Protein AF-W1XPS9-F1 (afdb_monomer_lite)

pLDDT: mean 97.63, std 1.73, range [86.38, 98.81]

Secondary structure (DSSP, 8-state):
-EEEES-HHHHHHHHHHHT--EEEEEEE-TTSTTHHHHHHHHHHHHHHHTTHHHHTEEE--EE--GGG--

Structure (mmCIF, N/CA/C/O backbone):
data_AF-W1XPS9-F1
#
_entry.id   AF-W1XPS9-F1
#
loop_
_atom_site.group_PDB
_atom_site.id
_atom_site.type_symbol
_atom_site.label_atom_id
_atom_site.label_alt_id
_atom_site.label_comp_id
_atom_site.label_asym_id
_atom_site.label_entity_id
_atom_site.label_seq_id
_atom_site.pdbx_PDB_ins_code
_atom_site.Cartn_x
_atom_site.Cartn_y
_atom_site.Cartn_z
_atom_site.occupancy
_atom_site.B_iso_or_equiv
_atom_site.auth_seq_id
_atom_site.auth_comp_id
_atom_site.auth_asym_id
_atom_site.auth_atom_id
_atom_site.pdbx_PDB_model_num
ATOM 1 N N . PHE A 1 1 ? -12.409 7.248 1.925 1.00 96.75 1 PHE A N 1
ATOM 2 C CA . PHE A 1 1 ? -11.201 7.768 1.255 1.00 96.75 1 PHE A CA 1
ATOM 3 C C . PHE A 1 1 ? -10.510 6.614 0.547 1.00 96.75 1 PHE A C 1
ATOM 5 O O . PHE A 1 1 ? -10.395 5.551 1.140 1.00 96.75 1 PHE A O 1
ATOM 12 N N . SER A 1 2 ? -10.144 6.764 -0.721 1.00 97.69 2 SER A N 1
ATOM 13 C CA . SER A 1 2 ? -9.420 5.730 -1.466 1.00 97.69 2 SER A CA 1
ATOM 14 C C . SER A 1 2 ? -8.205 6.392 -2.072 1.00 97.69 2 SER A C 1
ATOM 16 O O . SER A 1 2 ? -8.375 7.364 -2.804 1.00 97.69 2 SER A O 1
ATOM 18 N N . ASP A 1 3 ? -7.019 5.899 -1.741 1.00 98.31 3 ASP A N 1
ATOM 19 C CA . ASP A 1 3 ? -5.781 6.538 -2.168 1.00 98.31 3 ASP A CA 1
ATOM 20 C C . ASP A 1 3 ? -4.702 5.527 -2.537 1.00 98.31 3 ASP A C 1
ATOM 22 O O . ASP A 1 3 ? -4.594 4.433 -1.968 1.00 98.31 3 ASP A O 1
ATOM 26 N N . MET A 1 4 ? -3.921 5.924 -3.531 1.00 97.81 4 MET A N 1
ATOM 27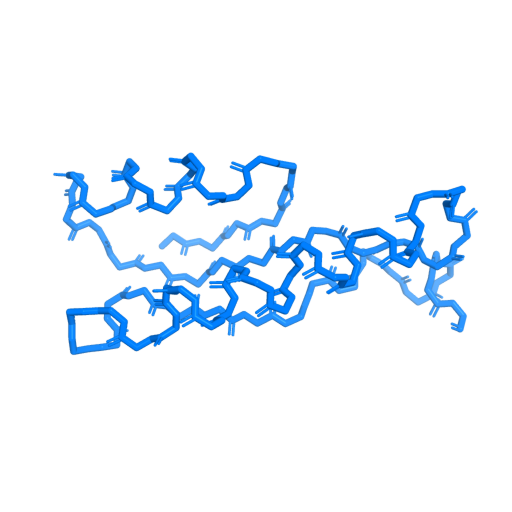 C CA . MET A 1 4 ? -2.829 5.158 -4.097 1.00 97.81 4 MET A CA 1
ATOM 28 C C . MET A 1 4 ? -1.692 6.115 -4.426 1.00 97.81 4 MET A C 1
ATOM 30 O O . MET A 1 4 ? -1.732 6.808 -5.444 1.00 97.81 4 MET A O 1
ATOM 34 N N . TYR A 1 5 ? -0.659 6.140 -3.587 1.00 96.56 5 TYR A N 1
ATOM 35 C CA . TYR A 1 5 ? 0.461 7.052 -3.795 1.00 96.56 5 TYR A CA 1
ATOM 36 C C . TYR A 1 5 ? 1.772 6.552 -3.178 1.00 96.56 5 TYR A C 1
ATOM 38 O O . TYR A 1 5 ? 1.959 5.357 -2.932 1.00 96.56 5 TYR A O 1
ATOM 46 N N . PHE A 1 6 ? 2.734 7.461 -3.026 1.00 93.56 6 PHE A N 1
ATOM 47 C CA . PHE A 1 6 ? 3.986 7.284 -2.288 1.00 93.56 6 PHE A CA 1
ATOM 48 C C . PHE A 1 6 ? 3.777 7.593 -0.798 1.00 93.56 6 PHE A C 1
ATOM 50 O O . PHE A 1 6 ? 2.820 8.268 -0.438 1.00 93.56 6 PHE A O 1
ATOM 57 N N . PHE A 1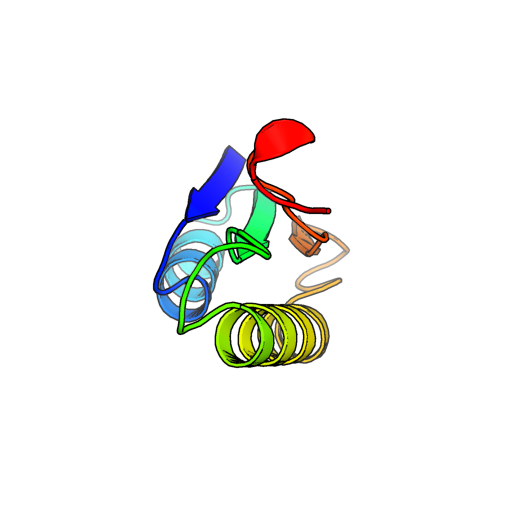 7 ? 4.683 7.119 0.066 1.00 95.81 7 PHE A N 1
ATOM 58 C CA . PHE A 1 7 ? 4.680 7.413 1.512 1.00 95.81 7 PHE A CA 1
ATOM 59 C C . PHE A 1 7 ? 3.394 7.007 2.259 1.00 95.81 7 PHE A C 1
ATOM 61 O O . PHE A 1 7 ? 2.976 7.655 3.217 1.00 95.81 7 PHE A O 1
ATOM 68 N N . MET A 1 8 ? 2.783 5.888 1.861 1.00 98.25 8 MET A N 1
ATOM 69 C CA . MET A 1 8 ? 1.470 5.467 2.368 1.00 98.25 8 MET A CA 1
ATOM 70 C C . MET A 1 8 ? 1.410 5.186 3.873 1.00 98.25 8 MET A C 1
ATOM 72 O O . MET A 1 8 ? 0.326 5.242 4.445 1.00 98.25 8 MET A O 1
ATOM 76 N N . ASN A 1 9 ? 2.545 4.929 4.530 1.00 97.88 9 ASN A N 1
ATOM 77 C CA . ASN A 1 9 ? 2.587 4.806 5.988 1.00 97.88 9 ASN A CA 1
ATOM 78 C C . ASN A 1 9 ? 2.205 6.131 6.674 1.00 97.88 9 ASN A C 1
ATOM 80 O O . ASN A 1 9 ? 1.414 6.141 7.610 1.00 97.88 9 ASN A O 1
ATOM 84 N N . THR A 1 10 ? 2.700 7.261 6.158 1.00 98.19 10 THR A N 1
ATOM 85 C CA . THR A 1 10 ? 2.334 8.597 6.648 1.00 98.19 10 THR A CA 1
ATOM 86 C C . THR A 1 10 ? 0.861 8.886 6.380 1.00 98.19 10 THR A C 1
ATOM 88 O O . THR A 1 10 ? 0.157 9.358 7.269 1.00 98.19 10 THR A O 1
ATOM 91 N N . THR A 1 11 ? 0.365 8.541 5.188 1.00 98.38 11 THR A N 1
ATOM 92 C CA . THR A 1 11 ? -1.064 8.661 4.864 1.00 98.38 11 THR A CA 1
ATOM 93 C C . THR A 1 11 ? -1.927 7.852 5.834 1.00 98.38 11 THR A C 1
ATOM 95 O O . THR A 1 11 ? -2.958 8.342 6.288 1.00 98.38 11 THR A O 1
ATOM 98 N N . ALA A 1 12 ? -1.513 6.633 6.190 1.00 98.56 12 ALA A N 1
ATOM 99 C CA . ALA A 1 12 ? -2.244 5.784 7.123 1.00 98.56 12 ALA A CA 1
ATOM 100 C C . ALA A 1 12 ? -2.291 6.360 8.551 1.00 98.56 12 ALA A C 1
ATOM 102 O O . ALA A 1 12 ? -3.364 6.349 9.156 1.00 98.56 12 ALA A O 1
ATOM 103 N N . GLU A 1 13 ? -1.193 6.940 9.056 1.00 98.62 13 GLU A N 1
ATOM 104 C CA . GLU A 1 13 ? -1.191 7.644 10.352 1.00 98.62 13 GLU A CA 1
ATOM 105 C C . GLU A 1 13 ? -2.176 8.820 10.357 1.00 98.62 13 GLU A C 1
ATOM 107 O O . GLU A 1 13 ? -3.004 8.930 11.261 1.00 98.62 13 GLU A O 1
ATOM 112 N N . VAL A 1 14 ? -2.185 9.643 9.303 1.00 98.25 14 VAL A N 1
ATOM 113 C CA . VAL A 1 14 ? -3.124 10.776 9.211 1.00 98.25 14 VAL A CA 1
ATOM 114 C C . VAL A 1 14 ? -4.572 10.295 9.060 1.00 98.25 14 VAL A C 1
ATOM 116 O O . VAL A 1 14 ? -5.495 10.868 9.642 1.00 98.25 14 VAL A O 1
ATOM 119 N N . VAL A 1 15 ? -4.821 9.205 8.329 1.00 98.50 15 VAL A N 1
ATOM 120 C CA . VAL A 1 15 ? -6.159 8.590 8.275 1.00 98.50 15 VAL A CA 1
ATOM 121 C C . VAL A 1 15 ? -6.607 8.128 9.664 1.00 98.50 15 VAL A C 1
ATOM 123 O O . VAL A 1 15 ? -7.758 8.346 10.048 1.00 98.50 15 VAL A O 1
ATOM 126 N N . LYS A 1 16 ? -5.705 7.514 10.432 1.00 98.50 16 LYS A N 1
ATOM 127 C CA . LYS A 1 16 ? -5.971 7.110 11.813 1.00 98.50 16 LYS A CA 1
ATOM 128 C C . LYS A 1 16 ? -6.301 8.319 12.694 1.00 98.50 16 LYS A C 1
ATOM 130 O O . LYS A 1 16 ? -7.288 8.243 13.421 1.00 98.50 16 LYS A O 1
ATOM 135 N N . GLU A 1 17 ? -5.539 9.410 12.603 1.00 98.50 17 GLU A N 1
ATOM 136 C CA . GLU A 1 17 ? -5.772 10.651 13.363 1.00 98.50 17 GLU A CA 1
ATOM 137 C C . GLU A 1 17 ? -7.104 11.319 13.011 1.00 98.50 17 GLU A C 1
ATOM 139 O O . GLU A 1 17 ? -7.854 11.739 13.890 1.00 98.50 17 GLU A O 1
ATOM 144 N N . THR A 1 18 ? -7.425 11.390 11.720 1.00 98.25 18 THR A N 1
ATOM 145 C CA . THR A 1 18 ? -8.672 12.006 11.241 1.00 98.25 18 THR A CA 1
ATOM 146 C C . THR A 1 18 ? 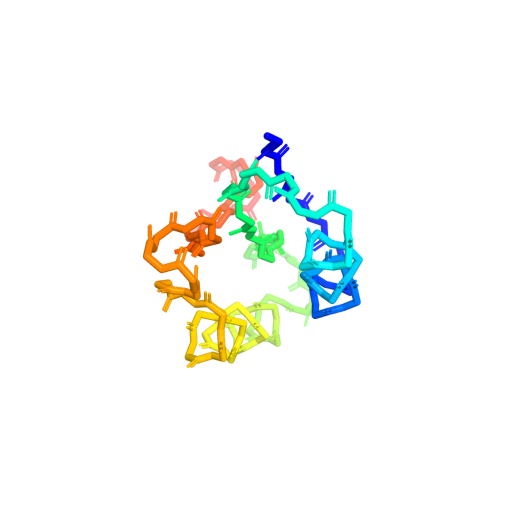-9.907 11.148 11.519 1.00 98.25 18 THR A C 1
ATOM 148 O O . THR A 1 18 ? -11.028 11.653 11.489 1.00 98.25 18 THR A O 1
ATOM 151 N N . GLY A 1 19 ? -9.727 9.847 11.770 1.00 97.56 19 GLY A N 1
ATOM 152 C CA . GLY A 1 19 ? -10.809 8.905 12.055 1.00 97.56 19 GLY A CA 1
ATOM 153 C C . GLY A 1 19 ? -11.641 8.511 10.832 1.00 97.56 19 GLY A C 1
ATOM 154 O O . GLY A 1 19 ? -12.675 7.856 10.977 1.00 97.56 19 GLY A O 1
ATOM 155 N N . ILE A 1 20 ? -11.218 8.883 9.621 1.00 98.38 20 ILE A N 1
ATOM 156 C CA . ILE A 1 20 ? -11.947 8.536 8.398 1.00 98.38 20 ILE A CA 1
ATOM 157 C C . ILE A 1 20 ? -11.733 7.065 8.023 1.00 98.38 20 ILE A C 1
ATOM 159 O O . ILE A 1 20 ? -10.713 6.455 8.337 1.00 98.38 20 ILE A O 1
ATOM 163 N N . ARG A 1 21 ? -12.692 6.485 7.293 1.00 98.69 21 ARG A N 1
ATOM 164 C CA . ARG A 1 21 ? -12.543 5.150 6.692 1.00 98.69 21 ARG A CA 1
ATOM 165 C C . ARG A 1 21 ? -11.754 5.222 5.387 1.00 98.69 21 ARG A C 1
ATOM 167 O O . ARG A 1 21 ? -12.041 6.082 4.537 1.00 98.69 21 ARG A O 1
ATOM 174 N N . SER A 1 22 ? -10.825 4.288 5.186 1.00 98.69 22 SER A N 1
ATOM 175 C CA . SER A 1 22 ? -9.995 4.249 3.987 1.00 98.69 22 SER A CA 1
ATOM 176 C C . SER A 1 22 ? -9.720 2.865 3.400 1.00 98.69 22 SER A C 1
ATOM 178 O O . SER A 1 22 ? -9.769 1.836 4.074 1.00 98.69 22 SER A O 1
ATOM 180 N N . VAL A 1 23 ? -9.393 2.890 2.108 1.00 98.75 23 VAL A N 1
ATOM 181 C CA . VAL A 1 23 ? -8.680 1.827 1.403 1.00 98.75 23 VAL A CA 1
ATOM 182 C C . VAL A 1 23 ? -7.409 2.450 0.837 1.00 98.75 23 VAL A C 1
ATOM 184 O O . VAL A 1 23 ? -7.483 3.409 0.068 1.00 98.75 23 VAL A O 1
ATOM 187 N N . LEU A 1 24 ? -6.255 1.951 1.262 1.00 98.81 24 LEU A N 1
ATOM 188 C CA . LEU A 1 24 ? -4.946 2.489 0.907 1.00 98.81 24 LEU A CA 1
ATOM 189 C C . LEU A 1 24 ? -4.160 1.468 0.091 1.00 98.81 24 LEU A C 1
ATOM 191 O O . LEU A 1 24 ? -4.317 0.260 0.256 1.00 98.81 24 LEU A O 1
ATOM 195 N N . SER A 1 25 ? -3.291 1.950 -0.785 1.00 98.62 25 SER A N 1
ATOM 196 C CA . SER A 1 25 ? -2.368 1.089 -1.519 1.00 98.62 25 SER A CA 1
ATOM 197 C C . SER A 1 25 ? -1.096 1.840 -1.869 1.00 98.62 25 SER A C 1
ATOM 199 O O . SER A 1 25 ? -1.127 3.031 -2.181 1.00 98.62 25 SER A O 1
ATOM 201 N N . ARG A 1 26 ? 0.046 1.153 -1.843 1.00 98.44 26 ARG A N 1
ATOM 202 C CA . ARG A 1 26 ? 1.243 1.677 -2.499 1.00 98.44 26 ARG A CA 1
ATOM 203 C C . ARG A 1 26 ? 1.070 1.530 -4.010 1.00 98.44 26 ARG A C 1
ATOM 205 O O . ARG A 1 26 ? 0.776 0.431 -4.479 1.00 98.44 26 ARG A O 1
ATOM 212 N N . GLY A 1 27 ? 1.262 2.621 -4.751 1.00 97.81 27 GLY A N 1
ATOM 213 C CA . GLY A 1 27 ? 1.215 2.592 -6.214 1.00 97.81 27 GLY A CA 1
ATOM 214 C C . GLY A 1 27 ? 2.308 1.699 -6.801 1.00 97.81 27 GLY A C 1
ATOM 215 O O . GLY A 1 27 ? 3.486 1.877 -6.485 1.00 97.81 27 GLY A O 1
ATOM 216 N N . LEU A 1 28 ? 1.909 0.754 -7.652 1.00 98.00 28 LEU A N 1
ATOM 217 C CA . LEU A 1 28 ? 2.794 -0.211 -8.300 1.00 98.00 28 LEU A CA 1
ATOM 218 C C . LEU A 1 28 ? 2.917 0.108 -9.789 1.00 98.00 28 LEU A C 1
ATOM 220 O O . LEU A 1 28 ? 1.916 0.313 -10.472 1.00 98.00 28 LEU A O 1
ATOM 224 N N . ALA A 1 29 ? 4.147 0.110 -10.293 1.00 97.56 29 ALA A N 1
ATOM 225 C CA . ALA A 1 29 ? 4.457 0.187 -11.714 1.00 97.56 29 ALA A CA 1
ATOM 226 C C . ALA A 1 29 ? 5.614 -0.778 -12.000 1.00 97.56 29 ALA A C 1
ATOM 228 O O . ALA A 1 29 ? 6.753 -0.489 -11.643 1.00 97.56 29 ALA A O 1
ATOM 229 N N . GLY A 1 30 ? 5.318 -1.917 -12.628 1.00 96.25 30 GLY A N 1
ATOM 230 C CA . GLY A 1 30 ? 6.290 -2.967 -12.961 1.00 96.25 30 GLY A CA 1
ATOM 231 C C . GLY A 1 30 ? 7.390 -2.530 -13.935 1.00 96.25 30 GLY A C 1
ATOM 232 O O . GLY A 1 30 ? 8.461 -3.121 -13.955 1.00 96.25 30 GLY A O 1
ATOM 233 N N . VAL A 1 31 ? 7.167 -1.459 -14.701 1.00 96.62 31 VAL A N 1
ATOM 234 C CA . VAL A 1 31 ? 8.194 -0.855 -15.576 1.00 96.62 31 VAL A CA 1
ATOM 235 C C . VAL A 1 31 ? 9.126 0.126 -14.847 1.00 96.62 31 VAL A C 1
ATOM 237 O O . VAL A 1 31 ? 10.080 0.625 -15.442 1.00 96.62 31 VAL A O 1
ATOM 240 N N . SER A 1 32 ? 8.845 0.451 -13.580 1.00 95.62 32 SER A N 1
ATOM 241 C CA . SER A 1 32 ? 9.665 1.369 -12.785 1.00 95.62 32 SER A CA 1
ATOM 242 C C . SER A 1 32 ? 10.935 0.677 -12.274 1.00 95.62 32 SER A C 1
ATOM 244 O O . SER A 1 32 ? 10.850 -0.462 -11.817 1.00 95.62 32 SER A O 1
ATOM 246 N N . PRO A 1 33 ? 12.084 1.377 -12.183 1.00 96.62 33 PRO A N 1
ATOM 247 C CA . PRO A 1 33 ? 13.266 0.873 -11.473 1.00 96.62 33 PRO A CA 1
ATOM 248 C C . PRO A 1 33 ? 13.000 0.519 -10.000 1.00 96.62 33 PRO A C 1
ATOM 250 O O . PRO A 1 33 ? 13.779 -0.194 -9.380 1.00 96.62 33 PRO A O 1
ATOM 253 N N . THR A 1 34 ? 11.912 1.041 -9.428 1.00 96.25 34 THR A N 1
ATOM 254 C CA . THR A 1 34 ? 11.496 0.818 -8.038 1.00 96.25 34 THR A CA 1
ATOM 255 C C . THR A 1 34 ? 10.369 -0.208 -7.892 1.00 96.25 34 THR A C 1
ATOM 257 O O . THR A 1 34 ? 9.763 -0.270 -6.825 1.00 96.25 34 THR A O 1
ATOM 260 N N . ALA A 1 35 ? 10.055 -0.994 -8.929 1.00 96.75 35 ALA A N 1
ATOM 261 C CA . ALA A 1 35 ? 8.929 -1.934 -8.928 1.00 96.75 35 ALA A CA 1
ATOM 262 C C . ALA A 1 35 ? 8.944 -2.897 -7.725 1.00 96.75 35 ALA A C 1
ATOM 264 O O . ALA A 1 35 ? 7.980 -2.936 -6.958 1.00 96.75 35 ALA A O 1
ATOM 265 N N . ASP A 1 36 ? 10.058 -3.603 -7.516 1.00 97.44 36 ASP A N 1
ATOM 266 C CA . ASP A 1 36 ? 10.206 -4.564 -6.414 1.00 97.44 36 ASP A CA 1
ATOM 267 C C . ASP A 1 36 ? 10.117 -3.877 -5.049 1.00 97.44 36 ASP A C 1
ATOM 269 O O . ASP A 1 36 ? 9.430 -4.348 -4.143 1.00 97.44 36 ASP A O 1
ATOM 273 N N . GLN A 1 37 ? 10.749 -2.708 -4.923 1.00 97.88 37 GLN A N 1
ATOM 274 C CA . GLN A 1 37 ? 10.701 -1.902 -3.707 1.00 97.88 37 GLN A CA 1
ATOM 275 C C . GLN A 1 37 ? 9.264 -1.466 -3.383 1.00 97.88 37 GLN A C 1
ATOM 277 O O . GLN A 1 37 ? 8.829 -1.579 -2.241 1.00 97.88 37 GLN A O 1
ATOM 282 N N . ALA A 1 38 ? 8.497 -1.022 -4.382 1.00 97.75 38 ALA A N 1
ATOM 283 C CA . ALA A 1 38 ? 7.104 -0.623 -4.198 1.00 97.75 38 ALA A CA 1
ATOM 284 C C . ALA A 1 38 ? 6.213 -1.808 -3.782 1.00 97.75 38 ALA A C 1
ATOM 286 O O . ALA A 1 38 ? 5.280 -1.631 -2.995 1.00 97.75 38 ALA A O 1
ATOM 287 N N . LEU A 1 39 ? 6.507 -3.018 -4.273 1.00 97.88 39 LEU A N 1
ATOM 288 C CA . LEU A 1 39 ? 5.801 -4.231 -3.864 1.00 97.88 39 LEU A CA 1
ATOM 289 C C . LEU A 1 39 ? 6.090 -4.586 -2.398 1.00 97.88 39 LEU A C 1
ATOM 291 O O . LEU A 1 39 ? 5.153 -4.874 -1.650 1.00 97.88 39 LEU A O 1
ATOM 295 N N . VA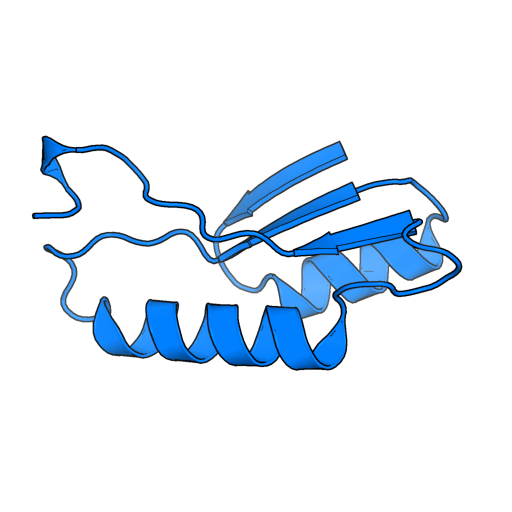L A 1 40 ? 7.357 -4.509 -1.975 1.00 98.31 40 VAL A N 1
ATOM 296 C CA . VAL A 1 40 ? 7.757 -4.702 -0.570 1.00 98.31 40 VAL A CA 1
ATOM 297 C C . VAL A 1 40 ? 7.097 -3.654 0.329 1.00 98.31 40 VAL A C 1
ATOM 299 O O . VAL A 1 40 ? 6.468 -4.013 1.322 1.00 98.31 40 VAL A O 1
ATOM 302 N N . GLU A 1 41 ? 7.128 -2.379 -0.065 1.00 98.38 41 GLU A N 1
ATOM 303 C CA . GLU A 1 41 ? 6.463 -1.289 0.660 1.00 98.38 41 GLU A CA 1
ATOM 304 C C . GLU A 1 41 ? 4.957 -1.526 0.823 1.00 98.38 41 GLU A C 1
ATOM 306 O O . GLU A 1 41 ? 4.406 -1.249 1.888 1.00 98.38 41 GLU A O 1
ATOM 311 N N . ASN A 1 42 ? 4.274 -2.052 -0.201 1.00 98.62 42 ASN A N 1
ATOM 312 C CA . ASN A 1 42 ? 2.852 -2.376 -0.081 1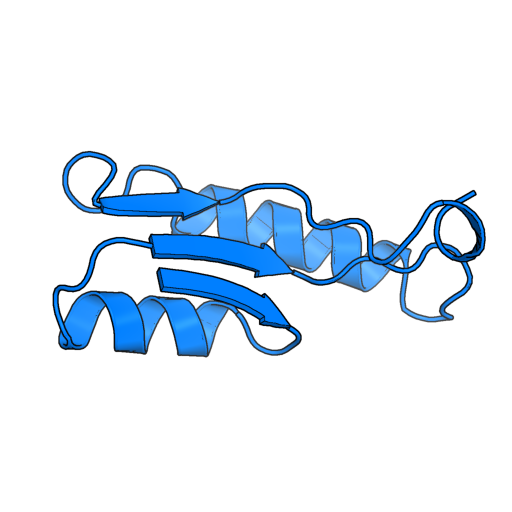.00 98.62 42 ASN A CA 1
ATOM 313 C C . ASN A 1 42 ? 2.608 -3.566 0.856 1.00 98.62 42 ASN A C 1
ATOM 315 O O . ASN A 1 42 ? 1.651 -3.565 1.629 1.00 98.62 42 ASN A O 1
ATOM 319 N N . ALA A 1 43 ? 3.474 -4.581 0.811 1.00 98.62 43 ALA A N 1
ATOM 320 C CA . ALA A 1 43 ? 3.381 -5.725 1.712 1.00 98.62 43 ALA A CA 1
ATOM 321 C C . ALA A 1 43 ? 3.555 -5.296 3.177 1.00 98.62 43 ALA A C 1
ATOM 323 O O . ALA A 1 43 ? 2.810 -5.752 4.047 1.00 98.62 43 ALA A O 1
ATOM 324 N N . ASP A 1 44 ? 4.485 -4.383 3.450 1.00 98.69 44 ASP A N 1
ATOM 325 C CA . ASP A 1 44 ? 4.700 -3.843 4.793 1.00 98.69 44 ASP A CA 1
ATOM 326 C C . ASP A 1 44 ? 3.560 -2.916 5.230 1.00 98.69 44 ASP A C 1
ATOM 328 O O . ASP A 1 44 ? 3.096 -3.006 6.372 1.00 98.69 44 ASP A O 1
ATOM 332 N N . LEU A 1 45 ? 3.027 -2.103 4.309 1.00 98.81 45 LEU A N 1
ATOM 333 C CA . LEU A 1 45 ? 1.809 -1.323 4.536 1.00 98.81 45 LEU A CA 1
ATOM 334 C C . LEU A 1 45 ? 0.641 -2.238 4.930 1.00 98.81 45 LEU A C 1
ATOM 336 O O . LEU A 1 45 ? -0.044 -1.965 5.915 1.00 98.81 45 LEU A O 1
ATOM 340 N N . PHE A 1 46 ? 0.442 -3.345 4.206 1.00 98.81 46 PHE A N 1
ATOM 341 C CA . PHE A 1 46 ? -0.610 -4.319 4.488 1.00 98.81 46 PHE A CA 1
ATOM 342 C C . PHE A 1 46 ? -0.439 -4.953 5.865 1.00 98.81 46 PHE A C 1
ATOM 344 O O . PHE A 1 46 ? -1.380 -4.954 6.655 1.00 98.81 46 PHE A O 1
ATOM 351 N N . ARG A 1 47 ? 0.763 -5.448 6.179 1.00 98.69 47 ARG A N 1
ATOM 352 C CA . ARG A 1 47 ? 1.062 -6.069 7.481 1.00 98.69 47 ARG A CA 1
ATOM 353 C C . ARG A 1 47 ? 0.835 -5.115 8.651 1.00 98.69 47 ARG A C 1
ATOM 355 O O . ARG A 1 47 ? 0.441 -5.565 9.720 1.00 98.69 47 ARG A O 1
ATOM 362 N N . THR A 1 48 ? 1.087 -3.824 8.446 1.00 98.56 48 THR A N 1
ATOM 363 C CA . THR A 1 48 ? 0.988 -2.812 9.504 1.00 98.56 48 THR A CA 1
ATOM 364 C C . THR A 1 48 ? -0.443 -2.307 9.695 1.00 98.56 48 THR A C 1
ATOM 366 O O . THR A 1 48 ? -0.891 -2.153 10.828 1.00 98.56 48 THR A O 1
ATOM 369 N N . TRP A 1 49 ? -1.169 -2.043 8.604 1.00 98.62 49 TRP A N 1
ATOM 370 C CA . TRP A 1 49 ? -2.411 -1.258 8.655 1.00 98.62 49 TRP A CA 1
ATOM 371 C C . TRP A 1 49 ? -3.673 -2.004 8.250 1.00 98.62 49 TRP A C 1
ATOM 373 O O . TRP A 1 49 ? -4.770 -1.535 8.562 1.00 98.62 49 TRP A O 1
ATOM 383 N N . ASN A 1 50 ? -3.570 -3.129 7.541 1.00 98.62 50 ASN A N 1
ATOM 384 C CA . ASN A 1 50 ? -4.766 -3.822 7.082 1.00 98.62 50 ASN A CA 1
ATOM 385 C C . ASN A 1 50 ? -5.567 -4.377 8.267 1.00 98.62 50 ASN A C 1
ATOM 387 O O . ASN A 1 50 ? -5.054 -5.163 9.060 1.00 98.62 50 ASN A O 1
ATOM 391 N N . GLY A 1 51 ? -6.840 -3.994 8.357 1.00 98.50 51 GLY A N 1
ATOM 392 C CA . GLY A 1 51 ? -7.724 -4.401 9.450 1.00 98.50 51 GLY A CA 1
ATOM 393 C C . GLY A 1 51 ? -7.684 -3.473 10.664 1.00 98.50 51 GLY A C 1
ATOM 394 O O . GLY A 1 51 ? -8.384 -3.730 11.645 1.00 98.50 51 GLY A O 1
ATOM 395 N N . PHE A 1 52 ? -6.916 -2.380 10.605 1.00 98.56 52 PHE A N 1
ATOM 396 C CA . PHE A 1 52 ? -6.836 -1.409 11.692 1.00 98.56 52 PHE A CA 1
ATOM 397 C C . PHE A 1 52 ? -8.218 -0.834 12.040 1.00 98.56 52 PHE A C 1
ATOM 399 O O . PHE A 1 52 ? -8.984 -0.431 11.159 1.00 98.56 52 PHE A O 1
ATOM 406 N N . ASP A 1 53 ? -8.495 -0.787 13.348 1.00 98.12 53 ASP A N 1
ATOM 407 C CA . ASP A 1 53 ? -9.737 -0.316 13.968 1.00 98.12 53 ASP A CA 1
ATOM 408 C C . ASP A 1 53 ? -11.006 -0.846 13.282 1.00 98.12 53 ASP A C 1
ATOM 410 O O . ASP A 1 53 ? -11.744 -0.109 12.627 1.00 98.12 53 ASP A O 1
ATOM 414 N N . ASN A 1 54 ? -11.243 -2.155 13.415 1.00 97.75 54 ASN A N 1
ATOM 415 C CA . ASN A 1 54 ? -12.410 -2.841 12.855 1.00 97.75 54 ASN A CA 1
ATOM 416 C C . ASN A 1 54 ? -12.570 -2.580 11.348 1.00 97.75 54 ASN A C 1
ATOM 418 O O . ASN A 1 54 ? -13.616 -2.109 10.881 1.00 97.75 54 ASN A O 1
ATOM 422 N N . ASP A 1 55 ? -11.511 -2.868 10.581 1.00 98.00 55 ASP A N 1
ATOM 423 C CA . ASP A 1 55 ? -11.489 -2.693 9.124 1.00 98.00 55 ASP A CA 1
ATOM 424 C C . ASP A 1 55 ? -11.692 -1.232 8.667 1.00 98.00 55 ASP A C 1
ATOM 426 O O . ASP A 1 55 ? -12.069 -0.976 7.514 1.00 98.00 55 ASP A O 1
ATOM 430 N N . ARG A 1 56 ? -11.482 -0.242 9.548 1.00 98.44 56 ARG A N 1
ATOM 431 C CA . ARG A 1 56 ? -11.579 1.172 9.162 1.00 98.44 56 ARG A CA 1
ATOM 432 C C . ARG A 1 56 ? -10.475 1.560 8.183 1.00 98.44 56 ARG A C 1
ATOM 434 O O . ARG A 1 56 ? -10.750 2.363 7.293 1.00 98.44 56 ARG A O 1
ATOM 441 N N . ILE A 1 57 ? -9.289 0.965 8.295 1.00 98.81 57 ILE A N 1
ATOM 442 C CA . ILE A 1 57 ? -8.247 1.039 7.264 1.00 98.81 57 ILE A CA 1
ATOM 443 C C . ILE A 1 57 ? -8.068 -0.350 6.649 1.00 98.81 57 ILE A C 1
ATOM 445 O O . ILE A 1 57 ? -7.775 -1.325 7.345 1.00 98.81 57 ILE A O 1
ATOM 449 N N . LYS A 1 58 ? -8.238 -0.435 5.329 1.00 98.81 58 LYS A N 1
ATOM 450 C CA . LYS A 1 58 ? -7.871 -1.611 4.529 1.00 98.81 58 LYS A CA 1
ATOM 451 C C . LYS A 1 58 ? -6.700 -1.287 3.626 1.00 98.81 58 LYS A C 1
ATOM 453 O O . LYS A 1 58 ? -6.558 -0.149 3.180 1.00 98.81 58 LYS A O 1
ATOM 458 N N . VAL A 1 59 ? -5.905 -2.303 3.318 1.00 98.81 59 VAL A N 1
ATOM 459 C CA . VAL A 1 59 ? -4.798 -2.179 2.373 1.00 98.81 59 VAL A CA 1
ATOM 460 C C . VAL A 1 59 ? -4.986 -3.163 1.230 1.00 98.81 59 VAL A C 1
ATOM 462 O O . VAL A 1 59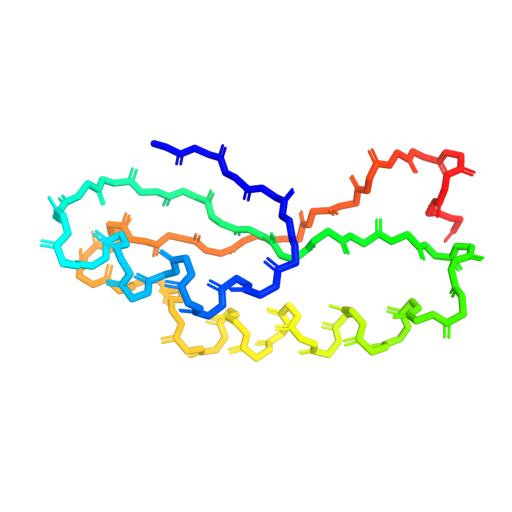 ? -5.286 -4.332 1.461 1.00 98.81 59 VAL A O 1
ATOM 465 N N . LEU A 1 60 ? -4.818 -2.683 -0.000 1.00 98.56 60 LEU A N 1
ATOM 466 C CA . LEU A 1 60 ? -4.889 -3.484 -1.222 1.00 98.56 60 LEU A CA 1
ATOM 467 C C . LEU A 1 60 ? -3.636 -3.272 -2.083 1.00 98.56 60 LEU A C 1
ATOM 469 O O . LEU A 1 60 ? -2.862 -2.333 -1.891 1.00 98.56 60 LEU A O 1
ATOM 473 N N . LEU A 1 61 ? -3.461 -4.130 -3.088 1.00 98.12 61 LEU A N 1
ATOM 474 C CA . LEU A 1 61 ? -2.496 -3.884 -4.158 1.00 98.12 61 LEU A CA 1
ATOM 475 C C . LEU A 1 61 ? -3.056 -2.842 -5.133 1.00 98.12 61 LEU A C 1
ATOM 477 O O . LEU A 1 61 ? -4.199 -2.958 -5.569 1.00 98.12 61 LEU A O 1
ATOM 481 N N . GLY A 1 62 ? -2.242 -1.839 -5.471 1.00 97.50 62 GLY A N 1
ATOM 482 C CA . GLY A 1 62 ? -2.610 -0.738 -6.364 1.00 97.50 62 GLY A CA 1
ATOM 483 C C . GLY A 1 62 ? -1.768 -0.730 -7.642 1.00 97.50 62 GLY A C 1
ATOM 484 O O . GLY A 1 62 ? -0.850 0.085 -7.736 1.00 97.50 62 GLY A O 1
ATOM 485 N N . PRO A 1 63 ? -2.006 -1.637 -8.611 1.00 97.31 63 PRO A N 1
ATOM 486 C CA . PRO A 1 63 ? -1.365 -1.557 -9.921 1.00 97.31 63 PRO A CA 1
ATOM 487 C C . PRO A 1 63 ? -1.809 -0.283 -10.642 1.00 97.31 63 PRO A C 1
ATOM 489 O O . PRO A 1 63 ? -3.003 -0.028 -10.778 1.00 97.31 63 PRO A O 1
ATOM 492 N N . HIS A 1 64 ? -0.849 0.508 -11.120 1.00 97.12 64 HIS A N 1
ATOM 493 C CA . HIS A 1 64 ? -1.120 1.802 -11.745 1.00 97.12 64 HIS A CA 1
ATOM 494 C C . HIS A 1 64 ? -1.974 1.662 -13.016 1.00 97.12 64 HIS A C 1
ATOM 496 O O . HIS A 1 64 ? -2.986 2.340 -13.167 1.00 97.12 64 HIS A O 1
ATOM 502 N N . ALA A 1 65 ? -1.569 0.775 -13.928 1.00 97.38 65 ALA A N 1
ATOM 503 C CA . ALA A 1 65 ? -2.299 0.440 -15.149 1.00 97.38 65 ALA A CA 1
ATOM 504 C C . ALA A 1 65 ? -1.719 -0.830 -15.800 1.00 97.38 65 ALA A C 1
ATOM 506 O O . ALA A 1 65 ? -0.515 -1.071 -15.644 1.00 97.38 65 ALA A O 1
ATOM 507 N N . PRO A 1 66 ? -2.497 -1.580 -16.609 1.00 96.94 66 PRO A N 1
ATOM 508 C CA . PRO A 1 66 ? -2.019 -2.791 -17.287 1.00 96.94 66 PRO A CA 1
ATOM 509 C C . PRO A 1 66 ? -0.741 -2.585 -18.113 1.00 96.94 66 PRO A C 1
ATOM 511 O O . PRO A 1 66 ? 0.186 -3.376 -18.037 1.00 96.94 66 PRO A O 1
ATOM 514 N N . TYR A 1 67 ? -0.631 -1.471 -18.843 1.00 95.06 67 TYR A N 1
ATOM 515 C CA . TYR A 1 67 ? 0.547 -1.164 -19.670 1.00 95.06 67 TYR A CA 1
ATOM 516 C C . TYR A 1 67 ? 1.770 -0.687 -18.867 1.00 95.06 67 TYR A C 1
ATOM 518 O O . TYR A 1 67 ? 2.844 -0.499 -19.429 1.00 95.06 67 TYR A O 1
ATOM 526 N N . THR A 1 68 ? 1.616 -0.470 -17.559 1.00 95.31 68 THR A N 1
ATOM 527 C CA . THR A 1 68 ? 2.720 -0.121 -16.647 1.00 95.31 68 THR A CA 1
ATOM 528 C C . THR A 1 68 ? 3.073 -1.247 -15.680 1.00 95.31 68 THR A C 1
ATOM 530 O O . THR A 1 68 ? 4.043 -1.109 -14.943 1.00 95.31 68 THR A O 1
ATOM 533 N N . CYS A 1 69 ? 2.293 -2.330 -15.654 1.00 95.25 69 CYS A N 1
ATOM 534 C CA . CYS A 1 69 ? 2.424 -3.471 -14.746 1.00 95.25 69 CYS A CA 1
ATOM 535 C C . CYS A 1 69 ? 2.312 -4.777 -15.553 1.00 95.25 69 CYS A C 1
ATOM 537 O O . CYS A 1 69 ? 1.242 -5.389 -15.531 1.00 95.25 69 CYS A O 1
ATOM 539 N N . PRO A 1 70 ? 3.357 -5.135 -16.322 1.00 86.38 70 PRO A N 1
ATOM 540 C CA . PRO A 1 70 ? 3.397 -6.383 -17.080 1.00 86.38 70 PRO A CA 1
ATOM 541 C C . PRO A 1 70 ? 3.496 -7.624 -16.184 1.00 86.38 70 PRO A C 1
ATOM 543 O O . PRO A 1 70 ? 3.909 -7.483 -15.009 1.00 86.38 70 PRO A O 1
#

Sequence (70 aa):
FSDMYFFMNTTAEVVKETGIRSVLSRGLAGVSPTADQALVENADLFRTWNGFDNDRIKVLLGPHAPYTCP

Foldseek 3Di:
DEDEEPPVVVVLVVCVVVVAAYEYAHEAFQQDPCRVVSVVVLVVVQVVRDCPPNRSYHYDYHYPDPVRRD

InterPro domains:
  IPR032466 Metal-dependent hydrolase [SSF51556] (1-70)

Radius of gyration: 12.03 Å; chains: 1; bounding box: 26×18×34 Å

Organism: NCBI:txid408170